Protein AF-A0A7X4APW9-F1 (afdb_monomer)

Sequence (63 aa):
MKRTLELELDFTTDLSLLELVLKVAPLVSEVVESAKESLGTELEFDIFLVLDGREVRFVMEPV

Structure (mmCIF, N/CA/C/O backbone):
data_AF-A0A7X4APW9-F1
#
_entry.id   AF-A0A7X4APW9-F1
#
loop_
_atom_site.group_PDB
_atom_site.id
_atom_site.type_symbol
_atom_site.label_atom_id
_atom_site.label_alt_id
_atom_site.label_comp_id
_atom_site.label_asym_id
_atom_site.label_entity_id
_atom_site.label_seq_id
_atom_site.pdbx_PDB_ins_code
_atom_site.Cartn_x
_atom_site.Cartn_y
_atom_site.Cartn_z
_atom_site.occupancy
_atom_site.B_iso_or_equiv
_atom_site.auth_seq_id
_atom_site.auth_comp_id
_atom_site.auth_asym_id
_atom_site.auth_atom_id
_atom_site.pdbx_PDB_model_num
ATOM 1 N N . MET A 1 1 ? -20.439 -4.059 11.486 1.00 51.97 1 MET A N 1
ATOM 2 C CA . MET A 1 1 ? -20.363 -4.095 10.007 1.00 51.97 1 MET A CA 1
ATOM 3 C C . MET A 1 1 ? -19.019 -3.495 9.657 1.00 51.97 1 MET A C 1
ATOM 5 O O . MET A 1 1 ? -18.844 -2.320 9.948 1.00 51.97 1 MET A O 1
ATOM 9 N N . LYS A 1 2 ? -18.068 -4.284 9.150 1.00 56.56 2 LYS A N 1
ATOM 10 C CA . LYS A 1 2 ? -16.768 -3.742 8.739 1.00 56.56 2 LYS A CA 1
ATOM 11 C C . LYS A 1 2 ? -16.977 -2.858 7.510 1.00 56.56 2 LYS A C 1
ATOM 13 O O . LYS A 1 2 ? -17.733 -3.238 6.616 1.00 56.56 2 LYS A O 1
ATOM 18 N N . ARG A 1 3 ? -16.408 -1.656 7.522 1.00 62.09 3 ARG A N 1
ATOM 19 C CA . ARG A 1 3 ? -16.435 -0.734 6.383 1.00 62.09 3 ARG A CA 1
ATOM 20 C C . ARG A 1 3 ? -15.104 -0.901 5.655 1.00 62.09 3 ARG A C 1
ATOM 22 O O . ARG A 1 3 ? -14.060 -0.835 6.296 1.00 62.09 3 ARG A O 1
ATOM 29 N N . THR A 1 4 ? -15.153 -1.146 4.354 1.00 65.19 4 THR A N 1
ATOM 30 C CA . THR A 1 4 ? -13.951 -1.274 3.523 1.00 65.19 4 THR A CA 1
ATOM 31 C C . THR A 1 4 ? -13.754 0.027 2.764 1.00 65.19 4 THR A C 1
ATOM 33 O O . THR A 1 4 ? -14.705 0.541 2.170 1.00 65.19 4 THR A O 1
ATOM 36 N N . LEU A 1 5 ? -12.543 0.575 2.821 1.00 66.19 5 LEU A N 1
ATOM 37 C CA . LEU A 1 5 ? -12.130 1.706 2.002 1.00 66.19 5 LEU A CA 1
ATOM 38 C C . LEU A 1 5 ? -11.176 1.183 0.922 1.00 66.19 5 LEU A C 1
ATOM 40 O O . LEU A 1 5 ? -10.080 0.724 1.240 1.00 66.19 5 LEU A O 1
ATOM 44 N N . GLU A 1 6 ? -11.598 1.251 -0.338 1.00 66.75 6 GLU A N 1
ATOM 45 C CA . GLU A 1 6 ? -10.731 0.963 -1.484 1.00 66.75 6 GLU A CA 1
ATOM 46 C C . GLU A 1 6 ? -10.043 2.247 -1.948 1.00 66.75 6 GLU A C 1
ATOM 48 O O . GLU A 1 6 ? -10.694 3.273 -2.170 1.00 66.75 6 GLU A O 1
ATOM 53 N N . LEU A 1 7 ? -8.719 2.182 -2.086 1.00 66.44 7 LEU A N 1
ATOM 54 C CA . LEU A 1 7 ? -7.904 3.263 -2.626 1.00 66.44 7 LEU A CA 1
ATOM 55 C C . LEU A 1 7 ? -7.096 2.731 -3.813 1.00 66.44 7 LEU A C 1
ATOM 57 O O . LEU A 1 7 ? -6.216 1.884 -3.650 1.00 66.44 7 LEU A O 1
ATOM 61 N N . GLU A 1 8 ? -7.389 3.259 -4.998 1.00 68.94 8 GLU A N 1
ATOM 62 C CA . GLU A 1 8 ? -6.648 2.975 -6.226 1.00 68.94 8 GLU A CA 1
ATOM 63 C C . GLU A 1 8 ? -5.704 4.138 -6.536 1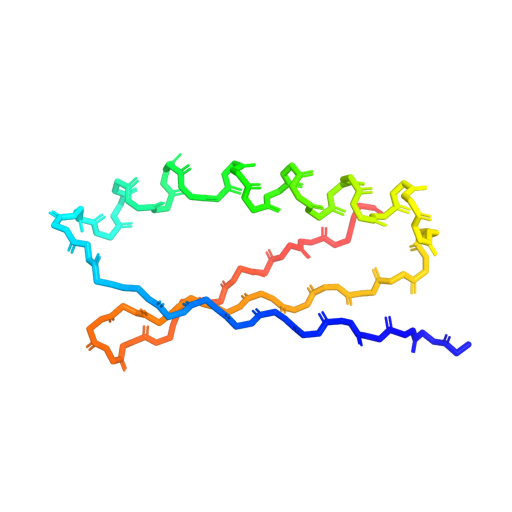.00 68.94 8 GLU A C 1
ATOM 65 O O . GLU A 1 8 ? -6.120 5.299 -6.589 1.00 68.94 8 GLU A O 1
ATOM 70 N N . LEU A 1 9 ? -4.421 3.823 -6.719 1.00 67.81 9 LEU A N 1
ATOM 71 C CA . LEU A 1 9 ? -3.396 4.787 -7.105 1.00 67.81 9 LEU A CA 1
ATOM 72 C C . LEU A 1 9 ? -2.804 4.378 -8.457 1.00 67.81 9 LEU A C 1
ATOM 74 O O . LEU A 1 9 ? -2.027 3.426 -8.539 1.00 67.81 9 LEU A O 1
ATOM 78 N N . ASP A 1 10 ? -3.158 5.131 -9.497 1.00 70.81 10 ASP A N 1
ATOM 79 C CA . ASP A 1 10 ? -2.582 5.023 -10.839 1.00 70.81 10 ASP A CA 1
ATOM 80 C C . ASP A 1 10 ? -1.557 6.143 -11.046 1.00 70.81 10 ASP A C 1
ATOM 82 O O . ASP A 1 1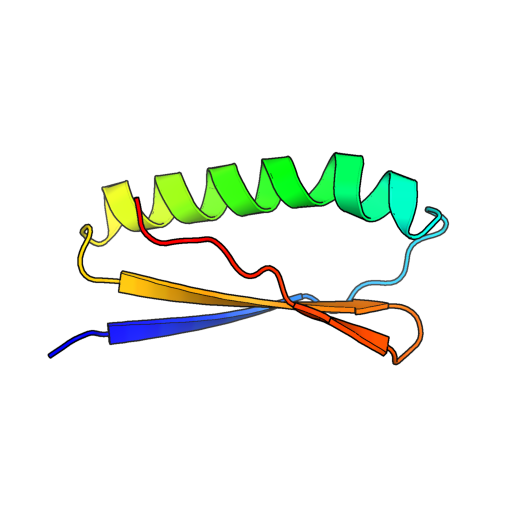0 ? -1.870 7.331 -10.909 1.00 70.81 10 ASP A O 1
ATOM 86 N N . PHE A 1 11 ? -0.307 5.778 -11.324 1.00 67.88 11 PHE A N 1
ATOM 87 C CA . PHE A 1 11 ? 0.746 6.746 -11.596 1.00 67.88 11 PHE A CA 1
ATOM 88 C C . PHE A 1 11 ? 1.851 6.167 -12.475 1.00 67.88 11 PHE A C 1
ATOM 90 O O . PHE A 1 11 ? 2.182 4.986 -12.435 1.00 67.88 11 PHE A O 1
ATOM 97 N N . THR A 1 12 ? 2.481 7.051 -13.247 1.00 71.19 12 THR A N 1
ATOM 98 C CA . THR A 1 12 ? 3.669 6.737 -14.043 1.00 71.19 12 THR A CA 1
ATOM 99 C C . THR A 1 12 ? 4.919 7.120 -13.264 1.00 71.19 12 THR A C 1
ATOM 101 O O . THR A 1 12 ? 4.977 8.184 -12.645 1.00 71.19 12 THR A O 1
ATOM 104 N N . THR A 1 13 ? 5.932 6.260 -13.278 1.00 75.00 13 THR A N 1
ATOM 105 C CA . THR A 1 13 ? 7.167 6.474 -12.526 1.00 75.00 13 THR A CA 1
ATOM 106 C C . THR A 1 13 ? 8.364 5.901 -13.267 1.00 75.00 13 THR A C 1
ATOM 108 O O . THR A 1 13 ? 8.267 4.848 -13.885 1.00 75.00 13 THR A O 1
ATOM 111 N N . ASP A 1 14 ? 9.505 6.580 -13.164 1.00 81.81 14 ASP A N 1
ATOM 112 C CA . ASP A 1 14 ? 10.786 6.073 -13.670 1.00 81.81 14 ASP A CA 1
ATOM 113 C C . ASP A 1 14 ? 11.485 5.147 -12.653 1.00 81.81 14 ASP A C 1
ATOM 115 O O . ASP A 1 14 ? 12.606 4.688 -12.878 1.00 81.81 14 ASP A O 1
ATOM 119 N N . LEU A 1 15 ? 10.857 4.909 -11.495 1.00 75.19 15 LEU A N 1
ATOM 120 C CA . LEU A 1 15 ? 11.393 4.049 -10.447 1.00 75.19 15 LEU A CA 1
ATOM 121 C C . LEU A 1 15 ? 11.300 2.580 -10.853 1.00 75.19 15 LEU A C 1
ATOM 123 O O . LEU A 1 15 ? 10.281 2.116 -11.363 1.00 75.19 15 LEU A O 1
ATOM 127 N N . SER A 1 16 ? 12.336 1.809 -10.525 1.00 78.56 16 SER A N 1
ATOM 128 C CA . SER A 1 16 ? 12.225 0.353 -10.582 1.00 78.56 16 SER A CA 1
ATOM 129 C C . SER A 1 16 ? 11.175 -0.159 -9.587 1.00 78.56 16 SER A C 1
ATOM 131 O O . SER A 1 16 ? 10.913 0.468 -8.559 1.00 78.56 16 SER A O 1
ATOM 133 N N . LEU A 1 17 ? 10.615 -1.347 -9.844 1.00 74.69 17 LEU A N 1
ATOM 134 C CA . LEU A 1 17 ? 9.611 -1.969 -8.966 1.00 74.69 17 LEU A CA 1
ATOM 135 C C . LEU A 1 17 ? 10.084 -2.050 -7.499 1.00 74.69 17 LEU A C 1
ATOM 137 O O . LEU A 1 17 ? 9.312 -1.801 -6.578 1.00 74.69 17 LEU A O 1
ATOM 141 N N . LEU A 1 18 ? 11.369 -2.355 -7.279 1.00 79.25 18 LEU A N 1
ATOM 142 C CA . LEU A 1 18 ? 11.960 -2.438 -5.941 1.00 79.25 18 LEU A CA 1
ATOM 143 C C . LEU A 1 18 ? 12.042 -1.062 -5.264 1.00 79.25 18 LEU A C 1
ATOM 145 O O . LEU A 1 18 ? 11.677 -0.923 -4.099 1.00 79.25 18 LEU A O 1
ATOM 149 N N . GLU A 1 19 ? 12.513 -0.042 -5.983 1.00 81.75 19 GLU A N 1
ATOM 150 C CA . GLU A 1 19 ? 12.584 1.325 -5.456 1.00 81.75 19 GLU A CA 1
ATOM 151 C C . GLU A 1 19 ? 11.206 1.881 -5.139 1.00 81.75 19 GLU A C 1
ATOM 153 O O . GLU A 1 19 ? 11.042 2.607 -4.160 1.00 81.75 19 GLU A O 1
ATOM 158 N N . LEU A 1 20 ? 10.222 1.530 -5.959 1.00 78.94 20 LEU A N 1
ATOM 159 C CA . LEU A 1 20 ? 8.852 1.922 -5.737 1.00 78.94 20 LEU A CA 1
ATOM 160 C C . LEU A 1 20 ? 8.298 1.299 -4.464 1.00 78.94 20 LEU A C 1
ATOM 162 O O . LEU A 1 20 ? 7.782 2.027 -3.627 1.00 78.94 20 LEU A O 1
ATOM 166 N N . VAL A 1 21 ? 8.460 -0.011 -4.268 1.00 76.38 21 VAL A N 1
ATOM 167 C CA . VAL A 1 21 ? 8.044 -0.667 -3.020 1.00 76.38 21 VAL A CA 1
ATOM 168 C C . VAL A 1 21 ? 8.738 -0.020 -1.818 1.00 76.38 21 VAL A C 1
ATOM 170 O O . VAL A 1 21 ? 8.073 0.329 -0.850 1.00 76.38 21 VAL A O 1
ATOM 173 N N . LEU A 1 22 ? 10.050 0.223 -1.891 1.00 81.19 22 LEU A N 1
ATOM 174 C CA . LEU A 1 22 ? 10.811 0.820 -0.786 1.00 81.19 22 LEU A CA 1
ATOM 175 C C . LEU A 1 22 ? 10.392 2.257 -0.449 1.00 81.19 22 LEU A C 1
ATOM 177 O O . LEU A 1 22 ? 10.485 2.652 0.711 1.00 81.19 22 LEU A O 1
ATOM 181 N N . LYS A 1 23 ? 9.960 3.047 -1.438 1.00 82.62 23 LYS A N 1
ATOM 182 C CA . LYS A 1 23 ? 9.599 4.462 -1.245 1.00 82.62 23 LYS A CA 1
ATOM 183 C C . LYS A 1 23 ? 8.111 4.674 -0.992 1.00 82.62 23 LYS A C 1
ATOM 185 O O . LYS A 1 23 ? 7.753 5.552 -0.217 1.00 82.62 23 LYS A O 1
ATOM 190 N N . VAL A 1 24 ? 7.252 3.896 -1.644 1.00 79.25 24 VAL A N 1
ATOM 191 C CA . VAL A 1 24 ? 5.797 4.088 -1.619 1.00 79.25 24 VAL A CA 1
ATOM 192 C C . VAL A 1 24 ? 5.143 3.294 -0.495 1.00 79.25 24 VAL A C 1
ATOM 194 O O . VAL A 1 24 ? 4.248 3.828 0.151 1.00 79.25 24 VAL A O 1
ATOM 197 N N . ALA A 1 25 ? 5.611 2.078 -0.185 1.00 77.06 25 ALA A N 1
ATOM 198 C CA . ALA A 1 25 ? 5.025 1.285 0.900 1.00 77.06 25 ALA A CA 1
ATOM 199 C C . ALA A 1 25 ? 5.025 2.011 2.262 1.00 77.06 25 ALA A C 1
ATOM 201 O O . ALA A 1 25 ? 3.989 1.985 2.928 1.00 77.06 25 ALA A O 1
ATOM 202 N N . PRO A 1 26 ? 6.108 2.710 2.677 1.00 82.50 26 PRO A N 1
ATOM 203 C CA . PRO A 1 26 ? 6.102 3.461 3.933 1.00 82.50 26 PRO A CA 1
ATOM 204 C C . PRO A 1 26 ? 5.072 4.596 3.938 1.00 82.50 26 PRO A C 1
ATOM 206 O O . PRO A 1 26 ? 4.342 4.751 4.910 1.00 82.50 26 PRO A O 1
ATOM 209 N N . LEU A 1 27 ? 4.959 5.339 2.831 1.00 82.00 27 LEU A N 1
ATOM 210 C CA . LEU A 1 27 ? 3.997 6.439 2.693 1.00 82.00 27 LEU A CA 1
ATOM 211 C C . LEU A 1 27 ? 2.555 5.930 2.745 1.00 82.00 27 LEU A C 1
ATOM 213 O O . LEU A 1 27 ? 1.705 6.506 3.418 1.00 82.00 27 LEU A O 1
ATOM 217 N N . VAL A 1 28 ? 2.284 4.824 2.052 1.00 78.88 28 VAL A N 1
ATOM 218 C CA . VAL A 1 28 ? 0.980 4.158 2.074 1.00 78.88 28 VAL A CA 1
ATOM 219 C C . VAL A 1 28 ? 0.635 3.706 3.493 1.00 78.88 28 VAL A C 1
ATOM 221 O O . VAL A 1 28 ? -0.482 3.942 3.952 1.00 78.88 28 VAL A O 1
ATOM 224 N N . SER A 1 29 ? 1.596 3.124 4.216 1.00 79.38 29 SER A N 1
ATOM 225 C CA . SER A 1 29 ? 1.405 2.725 5.611 1.00 79.38 29 SER A CA 1
ATOM 226 C C . SER A 1 29 ? 1.075 3.919 6.514 1.00 79.38 29 SER A C 1
ATOM 228 O O . SER A 1 29 ? 0.156 3.822 7.321 1.00 79.38 29 SER A O 1
ATOM 230 N N . GLU A 1 30 ? 1.776 5.048 6.372 1.00 83.88 30 GLU A N 1
ATOM 231 C CA . GLU A 1 30 ? 1.508 6.268 7.153 1.00 83.88 30 GLU A CA 1
ATOM 232 C C . GLU A 1 30 ? 0.104 6.833 6.896 1.00 83.88 30 GLU A C 1
ATOM 234 O O . GLU A 1 30 ? -0.587 7.246 7.833 1.00 83.88 30 GLU A O 1
ATOM 239 N N . VAL A 1 31 ? -0.340 6.827 5.635 1.00 79.88 31 VAL A N 1
ATOM 240 C CA . VAL A 1 31 ? -1.689 7.273 5.257 1.00 79.88 31 VAL A CA 1
ATOM 241 C C . VAL A 1 31 ? -2.751 6.358 5.859 1.00 79.88 31 VAL A C 1
ATOM 243 O O . VAL A 1 31 ? -3.740 6.854 6.398 1.00 79.88 31 VAL A O 1
ATOM 246 N N . VAL A 1 32 ? -2.548 5.037 5.808 1.00 79.25 32 VAL A N 1
ATOM 247 C CA . VAL A 1 32 ? -3.480 4.070 6.407 1.00 79.25 32 VAL A CA 1
ATOM 248 C C . VAL A 1 32 ? -3.571 4.254 7.915 1.00 79.25 32 VAL A C 1
ATOM 250 O O . VAL A 1 32 ? -4.679 4.309 8.444 1.00 79.25 32 VAL A O 1
ATOM 253 N N . GLU A 1 33 ? -2.443 4.382 8.611 1.00 81.56 33 GLU A N 1
ATOM 254 C CA . GLU A 1 33 ? -2.442 4.606 10.061 1.00 81.56 33 GLU A CA 1
ATOM 255 C C . GLU A 1 33 ? -3.140 5.923 10.424 1.00 81.56 33 GLU A C 1
ATOM 257 O O . GLU A 1 33 ? -4.054 5.926 11.249 1.00 81.56 33 GLU A O 1
ATOM 262 N N . SER A 1 34 ? -2.841 7.017 9.715 1.00 82.94 34 SER A N 1
ATOM 263 C CA . SER A 1 34 ? -3.528 8.304 9.920 1.00 82.94 34 SER A CA 1
ATOM 264 C C . SER A 1 34 ? -5.039 8.212 9.669 1.00 82.94 34 SER A C 1
ATOM 266 O O . SER A 1 34 ? -5.848 8.828 10.373 1.00 82.94 34 SER A O 1
ATOM 268 N N . ALA A 1 35 ? -5.449 7.437 8.661 1.00 77.69 35 ALA A N 1
ATOM 269 C CA . ALA A 1 35 ? -6.853 7.225 8.341 1.00 77.69 35 ALA A CA 1
ATOM 270 C C . ALA A 1 35 ? -7.559 6.365 9.401 1.00 77.69 35 ALA A C 1
ATOM 272 O O . ALA A 1 35 ? -8.681 6.697 9.787 1.00 77.69 35 ALA A O 1
ATOM 273 N N . LYS A 1 36 ? -6.908 5.317 9.927 1.00 78.06 36 LYS A N 1
ATOM 274 C CA . LYS A 1 36 ? -7.415 4.520 11.059 1.00 78.06 36 LYS A CA 1
ATOM 275 C C . LYS A 1 36 ? -7.598 5.373 12.312 1.00 78.06 36 LYS A C 1
ATOM 277 O O . 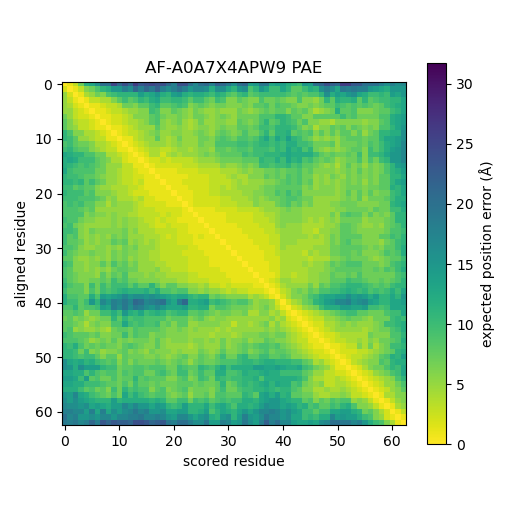LYS A 1 36 ? -8.631 5.259 12.968 1.00 78.06 36 LYS A O 1
ATOM 282 N N . GLU A 1 37 ? -6.643 6.247 12.628 1.00 82.56 37 GLU A N 1
ATOM 283 C CA . GLU A 1 37 ? -6.750 7.172 13.764 1.00 82.56 37 GLU A CA 1
ATOM 284 C C . GLU A 1 37 ? -7.926 8.143 13.602 1.00 82.56 37 GLU A C 1
ATOM 286 O O . GLU A 1 37 ? -8.673 8.389 14.550 1.00 82.56 37 GLU A O 1
ATOM 291 N N . SER A 1 38 ? -8.123 8.667 12.390 1.00 79.31 38 SER A N 1
ATOM 292 C CA . SER A 1 38 ? -9.141 9.687 12.110 1.00 79.31 38 SER A CA 1
ATOM 293 C C . SER A 1 38 ? -10.559 9.125 11.988 1.00 79.31 38 SER A C 1
ATOM 295 O O . SER A 1 38 ? -11.528 9.795 12.343 1.00 79.31 38 SER A O 1
ATOM 297 N N . LEU A 1 39 ? -10.701 7.916 11.442 1.00 75.25 39 LEU A N 1
ATOM 298 C CA . LEU A 1 39 ? -11.994 7.333 11.068 1.00 75.25 39 LEU A CA 1
ATOM 299 C C . LEU A 1 39 ? -12.404 6.136 11.947 1.00 75.25 39 LEU A C 1
ATOM 301 O O . LEU A 1 39 ? -13.540 5.669 11.843 1.00 75.25 39 LEU A O 1
ATOM 305 N N . GLY A 1 40 ? -11.514 5.674 12.830 1.00 68.94 40 GLY A N 1
ATOM 306 C CA . GLY A 1 40 ? -11.706 4.521 13.707 1.00 68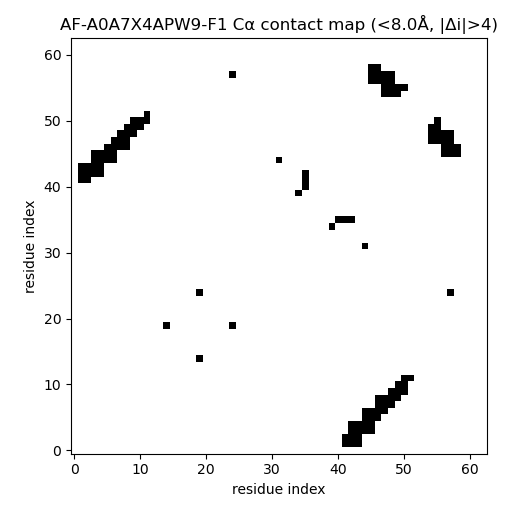.94 40 GLY A CA 1
ATOM 307 C C . GLY A 1 40 ? -11.068 3.238 13.161 1.00 68.94 40 GLY A C 1
ATOM 308 O O . GLY A 1 40 ? -10.994 3.007 11.955 1.00 68.94 40 GLY A O 1
ATOM 309 N N . THR A 1 41 ? -10.637 2.364 14.074 1.00 66.06 41 THR A N 1
ATOM 310 C CA . THR A 1 41 ? -9.872 1.132 13.796 1.00 66.06 41 THR A CA 1
ATOM 311 C C . THR A 1 41 ? -10.669 0.010 13.118 1.00 66.06 41 THR A C 1
ATOM 313 O O . THR A 1 41 ? -10.105 -1.028 12.791 1.00 66.06 41 THR A O 1
ATOM 316 N N . GLU A 1 42 ? -11.970 0.195 12.880 1.00 66.94 42 GLU A N 1
ATOM 317 C CA . GLU A 1 42 ? -12.841 -0.810 12.246 1.00 66.94 42 GLU A CA 1
ATOM 318 C C . GLU A 1 42 ? -12.79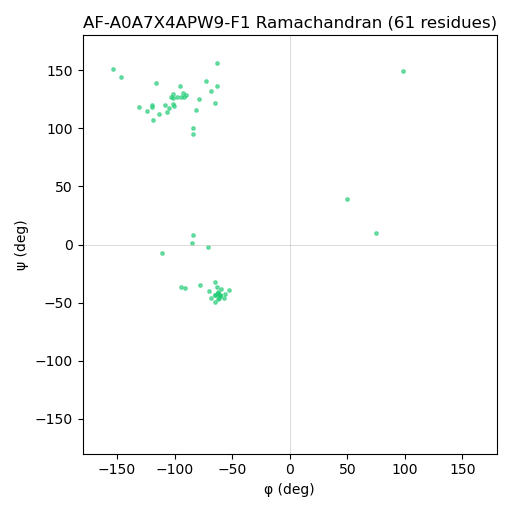9 -0.793 10.702 1.00 66.94 42 GLU A C 1
ATOM 320 O O . GLU A 1 42 ? -13.610 -1.466 10.054 1.00 66.94 42 GLU A O 1
ATOM 325 N N . LEU A 1 43 ? -11.890 -0.012 10.110 1.00 64.31 43 LEU A N 1
ATOM 326 C CA . LEU A 1 43 ? -11.716 0.099 8.664 1.00 64.31 43 LEU A CA 1
ATOM 327 C C . LEU A 1 43 ? -10.680 -0.892 8.139 1.00 64.31 43 LEU A C 1
ATOM 329 O O . LEU A 1 43 ? -9.530 -0.911 8.577 1.00 64.31 43 LEU A O 1
ATOM 333 N N . GLU A 1 44 ? -11.095 -1.671 7.145 1.00 68.75 44 G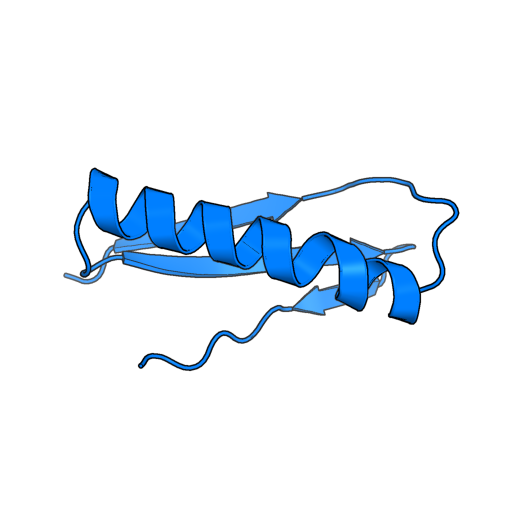LU A N 1
ATOM 334 C CA . GLU A 1 44 ? -10.187 -2.460 6.316 1.00 68.75 44 GLU A CA 1
ATOM 335 C C . GLU A 1 44 ? -9.809 -1.632 5.084 1.00 68.75 44 GLU A C 1
ATOM 337 O O . GLU A 1 44 ? -10.678 -1.060 4.420 1.00 68.75 44 GLU A O 1
ATOM 342 N N . PHE A 1 45 ? -8.508 -1.544 4.812 1.00 68.94 45 PHE A N 1
ATOM 343 C CA . PHE A 1 45 ? -7.961 -0.827 3.666 1.00 68.94 45 PHE A CA 1
ATOM 344 C C . PHE A 1 45 ? -7.436 -1.845 2.668 1.00 68.94 45 PHE A C 1
ATOM 346 O O . PHE A 1 45 ? -6.531 -2.613 2.990 1.00 68.94 45 PHE A O 1
ATOM 353 N N . ASP A 1 46 ? -7.986 -1.814 1.461 1.00 70.69 46 ASP A N 1
ATOM 354 C CA .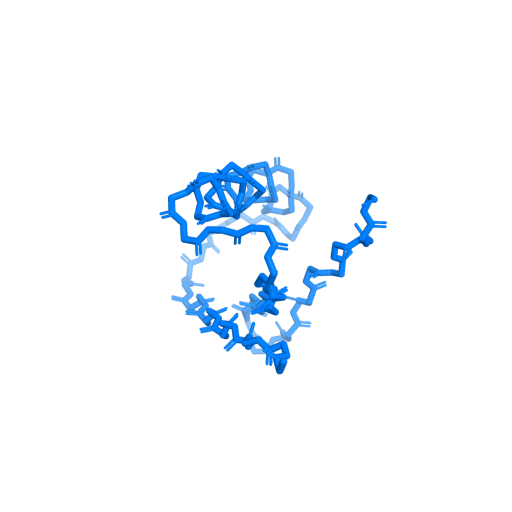 ASP A 1 46 ? -7.441 -2.538 0.322 1.00 70.69 46 ASP A CA 1
ATOM 355 C C . ASP A 1 46 ? -6.756 -1.524 -0.596 1.00 70.69 46 ASP A C 1
ATOM 357 O O . ASP A 1 46 ? -7.384 -0.580 -1.084 1.00 70.69 46 ASP A O 1
ATOM 361 N N . ILE A 1 47 ? -5.440 -1.688 -0.770 1.00 69.56 47 ILE A N 1
ATOM 362 C CA . ILE A 1 47 ? -4.608 -0.750 -1.527 1.00 69.56 47 ILE A CA 1
ATOM 363 C C . ILE A 1 47 ? -3.961 -1.472 -2.695 1.00 69.56 47 ILE A C 1
ATOM 365 O O . ILE A 1 47 ? -3.186 -2.424 -2.531 1.00 69.56 47 ILE A O 1
ATOM 369 N N . PHE A 1 48 ? -4.278 -0.962 -3.879 1.00 69.00 48 PHE A N 1
ATOM 370 C CA . PHE A 1 48 ? -3.819 -1.480 -5.154 1.00 69.00 48 PHE A CA 1
ATOM 371 C C . PHE A 1 48 ? -2.956 -0.436 -5.838 1.00 69.00 48 PHE A C 1
ATOM 373 O O . PHE A 1 48 ? -3.258 0.760 -5.831 1.00 69.00 48 PHE A O 1
ATOM 380 N N . LEU A 1 49 ? -1.871 -0.907 -6.434 1.00 67.88 49 LEU A N 1
ATOM 381 C CA . LEU A 1 49 ? -0.929 -0.064 -7.135 1.00 67.88 49 LEU A CA 1
ATOM 382 C C . LEU A 1 49 ? -0.659 -0.680 -8.500 1.00 67.88 49 LEU A C 1
ATOM 384 O O . LEU A 1 49 ? -0.189 -1.811 -8.588 1.00 67.88 49 LEU A O 1
ATOM 388 N N . VAL A 1 50 ? -0.989 0.041 -9.566 1.00 67.75 50 VAL A N 1
ATOM 389 C CA . VAL A 1 50 ? -0.844 -0.464 -10.935 1.00 67.75 50 VAL A CA 1
ATOM 390 C C . VAL A 1 50 ? 0.428 0.115 -11.549 1.00 67.75 50 VAL A C 1
ATOM 392 O O . VAL A 1 50 ? 0.567 1.325 -11.677 1.00 67.75 50 VAL A O 1
ATOM 395 N N . LEU A 1 51 ? 1.367 -0.753 -11.929 1.00 65.56 51 LEU A N 1
ATOM 396 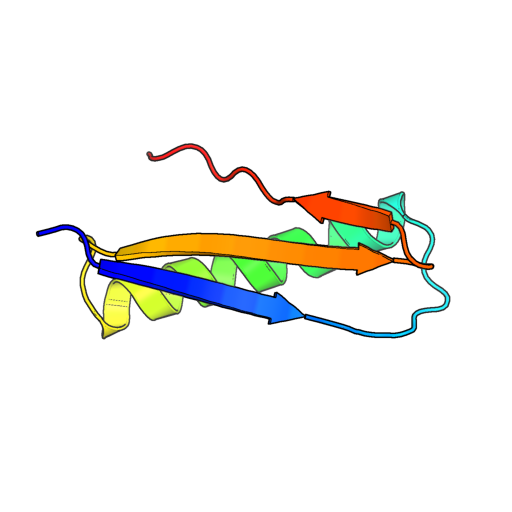C CA . LEU A 1 51 ? 2.628 -0.388 -12.580 1.00 65.56 51 LEU A CA 1
ATOM 397 C C . LEU A 1 51 ? 2.740 -1.034 -13.944 1.00 65.56 51 LEU A C 1
ATOM 399 O O . LEU A 1 51 ? 2.779 -2.260 -14.042 1.00 65.56 51 LEU A O 1
ATOM 403 N N . ASP A 1 52 ? 2.819 -0.222 -14.995 1.00 68.06 52 ASP A N 1
ATOM 404 C CA . ASP A 1 52 ? 2.922 -0.693 -16.381 1.00 68.06 52 ASP A CA 1
ATOM 405 C C . ASP A 1 52 ? 1.853 -1.753 -16.725 1.00 68.06 52 ASP A C 1
ATOM 407 O O . ASP A 1 52 ? 2.120 -2.761 -17.384 1.00 68.06 52 ASP A O 1
ATOM 411 N N . GLY A 1 53 ? 0.632 -1.561 -16.211 1.00 68.69 53 GLY A N 1
ATOM 412 C CA . GLY A 1 53 ? -0.485 -2.498 -16.369 1.00 68.69 53 GLY A CA 1
ATOM 413 C C . GLY A 1 53 ? -0.404 -3.764 -15.505 1.00 68.69 53 GLY A C 1
ATOM 414 O O . GLY A 1 53 ? -1.187 -4.690 -15.711 1.00 68.69 53 GLY A O 1
ATOM 415 N N . ARG A 1 54 ? 0.530 -3.837 -14.549 1.00 66.06 54 ARG A N 1
ATOM 416 C CA . ARG A 1 54 ? 0.629 -4.910 -13.550 1.00 66.06 54 ARG A CA 1
ATOM 417 C C . ARG A 1 54 ? 0.101 -4.436 -12.208 1.00 66.06 54 ARG A C 1
ATOM 419 O O . ARG A 1 54 ? 0.577 -3.443 -11.671 1.00 66.06 54 ARG A O 1
ATOM 426 N N . GLU A 1 55 ? -0.832 -5.186 -11.647 1.00 66.12 55 GLU A N 1
ATOM 427 C CA . GLU A 1 55 ? -1.363 -4.922 -10.315 1.00 66.12 55 GLU A CA 1
ATOM 428 C C . GLU A 1 55 ? -0.391 -5.420 -9.236 1.00 66.12 55 GLU A C 1
ATOM 430 O O . GLU A 1 55 ? 0.019 -6.584 -9.218 1.00 66.12 55 GLU A O 1
ATOM 435 N N . VAL A 1 56 ? -0.015 -4.523 -8.331 1.00 69.50 56 VAL A N 1
ATOM 436 C CA . VAL A 1 56 ? 0.744 -4.785 -7.112 1.00 69.50 56 VAL A CA 1
ATOM 437 C C . VAL A 1 56 ? -0.184 -4.504 -5.938 1.00 69.50 56 VAL A C 1
ATOM 439 O O . VAL A 1 56 ? -0.566 -3.363 -5.686 1.00 69.50 56 VAL A O 1
ATOM 442 N N . ARG A 1 57 ? -0.557 -5.559 -5.212 1.00 67.38 57 ARG A N 1
ATOM 443 C CA . ARG A 1 57 ? -1.421 -5.451 -4.035 1.00 67.38 57 ARG A CA 1
ATOM 444 C C 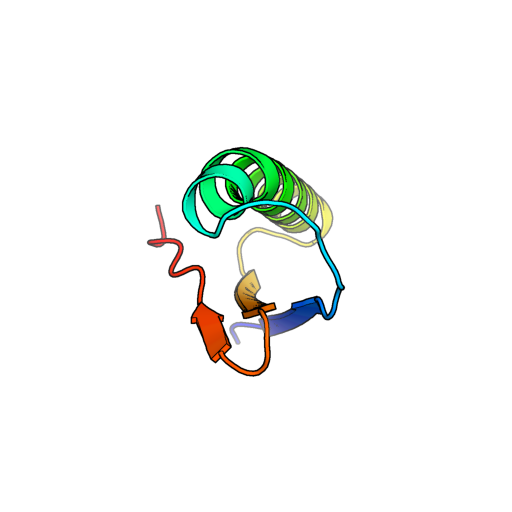. ARG A 1 57 ? -0.582 -5.368 -2.768 1.00 67.38 57 ARG A C 1
ATOM 446 O O . ARG A 1 57 ? 0.243 -6.247 -2.512 1.00 67.38 57 ARG A O 1
ATOM 453 N N . PHE A 1 58 ? -0.832 -4.351 -1.950 1.00 66.12 58 PHE A N 1
ATOM 454 C CA . PHE A 1 58 ? -0.272 -4.283 -0.604 1.00 66.12 58 PHE A CA 1
ATOM 455 C C . PHE A 1 58 ? -1.164 -5.086 0.337 1.00 66.12 58 PHE A C 1
ATOM 457 O O . PHE A 1 58 ? -2.220 -4.625 0.757 1.00 66.12 58 PHE A O 1
ATOM 464 N N . VAL A 1 59 ? -0.748 -6.312 0.658 1.00 62.38 59 VAL A N 1
ATOM 465 C CA . VAL A 1 59 ? -1.407 -7.109 1.698 1.00 62.38 59 VAL A CA 1
ATOM 466 C C . VAL A 1 59 ? -0.823 -6.676 3.036 1.00 62.38 59 VAL A C 1
ATOM 468 O O . VAL A 1 59 ? 0.252 -7.127 3.423 1.00 62.38 59 VAL A O 1
ATOM 471 N N . MET A 1 60 ? -1.499 -5.750 3.714 1.00 56.88 60 MET A N 1
ATOM 472 C CA . MET A 1 60 ? -1.154 -5.416 5.092 1.00 56.88 60 MET A CA 1
ATOM 473 C C . MET A 1 60 ? -1.797 -6.453 6.007 1.00 56.88 60 MET A C 1
ATOM 475 O O . MET A 1 60 ? -3.023 -6.569 6.046 1.00 56.88 60 MET A O 1
ATOM 479 N N . GLU A 1 61 ? -0.982 -7.235 6.714 1.00 45.69 61 GLU A N 1
ATOM 480 C CA . GLU A 1 61 ? -1.515 -8.135 7.732 1.00 45.69 61 GLU A CA 1
ATOM 481 C C . GLU A 1 61 ? -2.189 -7.307 8.840 1.00 45.69 61 GLU A C 1
ATOM 483 O O . GLU A 1 61 ? -1.650 -6.276 9.258 1.00 45.69 61 GLU A O 1
ATOM 488 N N . PRO A 1 62 ? -3.380 -7.717 9.307 1.00 43.66 62 PRO A N 1
ATOM 489 C CA . PRO A 1 62 ? -3.992 -7.098 10.468 1.00 43.66 62 PRO A CA 1
ATOM 490 C C . PRO A 1 62 ? -3.113 -7.383 11.690 1.00 43.66 62 PRO A C 1
ATOM 492 O O . PRO A 1 62 ? -2.851 -8.545 12.003 1.00 43.66 62 PRO A O 1
ATOM 495 N N . VAL A 1 63 ? -2.652 -6.318 12.351 1.00 45.41 63 VAL A N 1
ATOM 496 C CA . VAL A 1 63 ? -2.005 -6.396 13.670 1.00 45.41 63 VAL A CA 1
ATOM 497 C C . VAL A 1 63 ? -3.059 -6.661 14.737 1.00 45.41 63 VAL A C 1
ATOM 499 O O . VAL A 1 63 ? -4.105 -5.970 14.702 1.00 45.41 63 VAL A O 1
#

Foldseek 3Di:
DQAEDEDEDEDADPDDPVVCCVPVVVVVVVVVVVCCVVPHVSYDYWYWYAYPNDIDTDDDDDD

Secondary structure (DSSP, 8-state):
-PEEEEEEEE---SS-HHHHHHHHHHHHHHHHHHHHHHH-TTEEEEEEEEETTEEEEE-----

Mean predicted aligned error: 7.37 Å

Solvent-accessible surface area (backbone atoms only — not comparable to full-atom values): 4024 Å² total; per-residue (Å²): 132,81,48,75,49,79,49,82,51,83,65,89,73,94,61,52,75,67,58,40,50,70,60,46,50,59,54,53,52,53,53,51,52,54,46,30,72,75,73,41,80,64,56,47,74,51,44,44,36,43,51,98,88,40,82,46,73,59,82,76,79,87,128

pLDDT: mean 70.9, std 9.3, range [43.66, 83.88]

Nearest PDB structures (foldseek):
  7orl-assembly1_A  TM=3.977E-01  e=2.734E+00  La Crosse virus
  7orj-assembly1_A  TM=3.265E-01  e=2.553E+00  La Crosse virus
  7ork-assembly1_A  TM=3.179E-01  e=5.796E+00  La Crosse virus

Radius of gyration: 12.61 Å; Cα contacts (8 Å, |Δi|>4): 60; chains: 1; bounding box: 33×18×30 Å